Protein AF-A0A2N8ZIA7-F1 (afdb_monomer_lite)

Secondary structure (DSSP, 8-state):
-----TTSSHHHHHHTT--TTTS-PPPHHHHHHHS-HHHHHHHHGGGS-HHHHHHHHHS-HHHHHHHH-

Foldseek 3Di:
DDDDPPPDCPVVCVVVVPDVVVPDDQDPVRVLVPQDLVSLLVVCVVPDDPVVSVVSVVDDSVVNVVVVD

Structure (mmCIF, N/CA/C/O backbone):
data_AF-A0A2N8ZIA7-F1
#
_entry.id   AF-A0A2N8ZIA7-F1
#
loop_
_atom_site.group_PDB
_atom_site.id
_atom_site.type_symbol
_atom_site.label_atom_id
_atom_site.label_alt_id
_atom_site.label_comp_id
_atom_site.label_asym_id
_atom_site.label_entity_id
_atom_site.label_seq_id
_atom_site.pdbx_PDB_ins_code
_atom_site.Cartn_x
_atom_site.Cartn_y
_atom_site.Cartn_z
_atom_site.occupancy
_atom_site.B_iso_or_equiv
_atom_site.auth_seq_id
_atom_site.auth_comp_id
_atom_site.auth_asym_id
_atom_site.auth_atom_id
_atom_site.pdbx_PDB_model_num
ATOM 1 N N . MET A 1 1 ? 25.833 2.479 10.103 1.00 35.16 1 MET A N 1
ATOM 2 C CA . MET A 1 1 ? 25.891 2.793 8.660 1.00 35.16 1 MET A CA 1
ATOM 3 C C . MET A 1 1 ? 25.073 1.733 7.946 1.00 35.16 1 MET A C 1
ATOM 5 O O . MET A 1 1 ? 25.506 0.592 7.908 1.00 35.16 1 MET A O 1
ATOM 9 N N . SER A 1 2 ? 23.845 2.057 7.532 1.00 40.47 2 SER A N 1
ATOM 10 C CA . SER A 1 2 ? 22.969 1.086 6.866 1.00 40.47 2 SER A CA 1
ATOM 11 C C . SER A 1 2 ? 23.401 0.990 5.406 1.00 40.47 2 SER A C 1
ATOM 13 O O . SER A 1 2 ? 23.248 1.954 4.658 1.00 40.47 2 SER A O 1
ATOM 15 N N . GLY A 1 3 ? 24.048 -0.120 5.054 1.00 41.09 3 GLY A N 1
ATOM 16 C CA . GLY A 1 3 ? 24.505 -0.404 3.699 1.00 41.09 3 GLY A CA 1
ATOM 17 C C . GLY A 1 3 ? 23.311 -0.577 2.770 1.00 41.09 3 GLY A C 1
ATOM 18 O O . GLY A 1 3 ? 22.447 -1.421 2.997 1.00 41.09 3 GLY A O 1
ATOM 19 N N . ASP A 1 4 ? 23.267 0.262 1.744 1.00 47.81 4 ASP A N 1
ATOM 20 C CA . ASP A 1 4 ? 22.264 0.265 0.691 1.00 47.81 4 ASP A CA 1
ATOM 21 C C . ASP A 1 4 ? 22.375 -1.044 -0.113 1.00 47.81 4 ASP A C 1
ATOM 23 O O . ASP A 1 4 ? 23.303 -1.246 -0.895 1.00 47.81 4 ASP A O 1
ATOM 27 N N . ASN A 1 5 ? 21.439 -1.969 0.107 1.00 50.81 5 ASN A N 1
ATOM 28 C CA . ASN A 1 5 ? 21.403 -3.313 -0.484 1.00 50.81 5 ASN A CA 1
ATOM 29 C C . ASN A 1 5 ? 20.937 -3.294 -1.964 1.00 50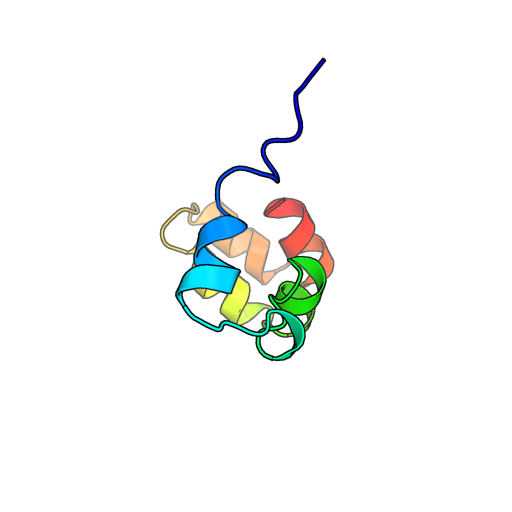.81 5 ASN A C 1
ATOM 31 O O . ASN A 1 5 ? 20.251 -4.201 -2.431 1.00 50.81 5 ASN A O 1
ATOM 35 N N . ARG A 1 6 ? 21.260 -2.231 -2.712 1.00 52.62 6 ARG A N 1
ATOM 36 C CA . ARG A 1 6 ? 20.786 -1.971 -4.086 1.00 52.62 6 ARG A CA 1
ATOM 37 C C . ARG A 1 6 ? 21.528 -2.743 -5.185 1.00 52.62 6 ARG A C 1
ATOM 39 O O . ARG A 1 6 ? 21.142 -2.630 -6.339 1.00 52.62 6 ARG A O 1
ATOM 46 N N . SER A 1 7 ? 22.557 -3.529 -4.856 1.00 56.66 7 SER A N 1
ATOM 47 C CA . SER A 1 7 ? 23.521 -4.052 -5.844 1.00 56.66 7 SER A CA 1
ATOM 48 C C . SER A 1 7 ? 23.571 -5.581 -6.009 1.00 56.66 7 SER A C 1
ATOM 50 O O . SER A 1 7 ? 24.492 -6.087 -6.645 1.00 56.66 7 SER A O 1
ATOM 52 N N . THR A 1 8 ? 22.647 -6.367 -5.458 1.00 58.75 8 THR A N 1
ATOM 53 C CA . THR A 1 8 ? 22.837 -7.836 -5.432 1.00 58.75 8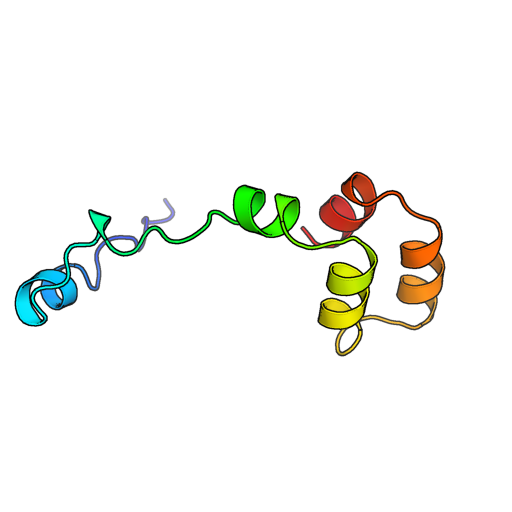 THR A CA 1
ATOM 54 C C . THR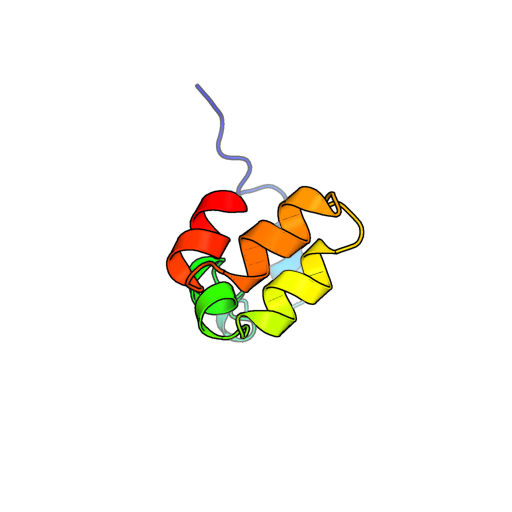 A 1 8 ? 22.416 -8.587 -6.699 1.00 58.75 8 THR A C 1
ATOM 56 O O . THR A 1 8 ? 22.769 -9.753 -6.831 1.00 58.75 8 THR A O 1
ATOM 59 N N . HIS A 1 9 ? 21.711 -7.961 -7.652 1.00 63.97 9 HIS A N 1
ATOM 60 C CA . HIS A 1 9 ? 21.089 -8.701 -8.769 1.00 63.97 9 HIS A CA 1
ATOM 61 C C . HIS A 1 9 ? 21.248 -8.067 -10.159 1.00 63.97 9 HIS A C 1
ATOM 63 O O . HIS A 1 9 ? 20.652 -8.556 -11.114 1.00 63.97 9 HIS A O 1
ATOM 69 N N . GLU A 1 10 ? 22.059 -7.015 -10.307 1.00 64.56 10 GLU A N 1
ATOM 70 C CA . GLU A 1 10 ? 22.266 -6.333 -11.601 1.00 64.56 10 GLU A CA 1
ATOM 71 C C . GLU A 1 10 ? 22.763 -7.283 -12.711 1.00 64.56 10 GLU A C 1
ATOM 73 O O . GLU A 1 10 ? 22.383 -7.150 -13.874 1.00 64.56 10 GLU A O 1
ATOM 78 N N . PHE A 1 11 ? 23.531 -8.316 -12.344 1.00 69.12 11 PHE A N 1
ATOM 79 C CA . PHE A 1 11 ? 24.018 -9.337 -13.277 1.00 69.12 11 PHE A CA 1
ATOM 80 C C . PHE A 1 11 ? 22.888 -10.111 -13.986 1.00 69.12 11 PHE A C 1
ATOM 82 O O . PHE A 1 11 ? 23.070 -10.567 -15.115 1.00 69.12 11 PHE A O 1
ATOM 89 N N . LEU A 1 12 ? 21.710 -10.240 -13.359 1.00 67.12 12 LEU A N 1
ATOM 90 C CA . LEU A 1 12 ? 20.563 -10.933 -13.950 1.00 67.12 12 LEU A CA 1
ATOM 91 C C . LEU A 1 12 ? 19.944 -10.139 -15.100 1.00 67.12 12 LEU A C 1
ATOM 93 O O . LEU A 1 12 ? 19.452 -10.745 -16.048 1.00 67.12 12 LEU A O 1
ATOM 97 N N . TYR A 1 13 ? 19.993 -8.803 -15.059 1.00 65.94 13 TYR A N 1
ATOM 98 C CA . TYR A 1 13 ? 19.469 -7.983 -16.153 1.00 65.94 13 TYR A CA 1
ATOM 99 C C . TYR A 1 13 ? 20.293 -8.169 -17.428 1.00 65.94 13 TYR A C 1
ATOM 101 O O . TYR A 1 13 ? 19.726 -8.311 -18.509 1.00 65.94 13 TYR A O 1
ATOM 109 N N . GLN A 1 14 ? 21.619 -8.262 -17.296 1.00 67.62 14 GLN A N 1
ATOM 110 C CA . GLN A 1 14 ? 22.520 -8.529 -18.419 1.00 67.62 14 GLN A CA 1
ATOM 111 C C . GLN A 1 14 ? 22.358 -9.957 -18.956 1.00 67.62 14 GLN A C 1
ATOM 113 O O . GLN A 1 14 ? 22.262 -10.147 -20.166 1.00 67.62 14 GLN A O 1
ATOM 118 N N . ALA A 1 15 ? 22.273 -10.957 -18.070 1.00 73.00 15 ALA A N 1
ATOM 119 C CA . ALA A 1 15 ? 22.135 -12.364 -18.456 1.00 73.00 15 ALA A CA 1
ATOM 120 C C . ALA A 1 15 ? 20.808 -12.674 -19.172 1.00 73.00 15 ALA A C 1
ATOM 122 O O . ALA A 1 15 ? 20.752 -13.569 -20.011 1.00 73.00 15 ALA A O 1
ATOM 123 N N . LEU A 1 16 ? 19.745 -11.935 -18.848 1.00 73.69 16 LEU A N 1
ATOM 124 C CA . LEU A 1 16 ? 18.407 -12.123 -19.412 1.00 73.69 16 LEU A CA 1
ATOM 125 C C . LEU A 1 16 ? 18.082 -11.116 -20.530 1.00 73.69 16 LEU A C 1
ATOM 127 O O . LEU A 1 16 ? 16.937 -11.057 -20.971 1.00 73.69 16 LEU A O 1
ATOM 131 N N . ALA A 1 17 ? 19.070 -10.329 -20.985 1.00 72.12 17 ALA A N 1
ATOM 132 C CA . ALA A 1 17 ? 18.904 -9.261 -21.977 1.00 72.12 17 ALA A CA 1
ATOM 133 C C . ALA A 1 17 ? 17.742 -8.299 -21.648 1.00 72.12 17 ALA A C 1
ATOM 135 O O . ALA A 1 17 ? 17.052 -7.795 -22.537 1.00 72.12 17 ALA A O 1
ATOM 136 N N . PHE A 1 18 ? 17.510 -8.051 -20.357 1.00 68.88 18 PHE A N 1
ATOM 137 C CA . PHE A 1 18 ? 16.492 -7.118 -19.900 1.00 68.88 18 PHE A CA 1
ATOM 138 C C . PHE A 1 18 ? 17.001 -5.691 -20.040 1.00 68.88 18 PHE A C 1
ATOM 140 O O . PHE A 1 18 ? 17.907 -5.262 -19.326 1.00 68.88 18 PHE A O 1
ATOM 147 N N . ASP A 1 19 ? 16.350 -4.924 -20.905 1.00 69.25 19 ASP A N 1
ATOM 148 C CA . ASP A 1 19 ? 16.486 -3.478 -20.894 1.00 69.25 19 ASP A CA 1
ATOM 149 C C . ASP A 1 19 ? 15.613 -2.906 -19.769 1.00 69.25 19 ASP A C 1
ATOM 151 O O . ASP A 1 19 ? 14.382 -2.867 -19.848 1.00 69.25 19 ASP A O 1
ATOM 155 N N . THR A 1 20 ? 16.248 -2.466 -18.685 1.00 63.78 20 THR A N 1
ATOM 156 C CA . THR A 1 20 ? 15.554 -1.861 -17.541 1.00 63.78 20 THR A CA 1
ATOM 157 C C . THR A 1 20 ? 14.815 -0.574 -17.923 1.00 63.78 20 THR A C 1
ATOM 159 O O . THR A 1 20 ? 13.852 -0.209 -17.243 1.00 63.78 20 THR A O 1
ATOM 162 N N . ALA A 1 21 ? 15.172 0.076 -19.040 1.00 66.56 21 ALA A N 1
ATOM 163 C CA . ALA A 1 21 ? 14.431 1.213 -19.580 1.00 66.56 21 ALA A C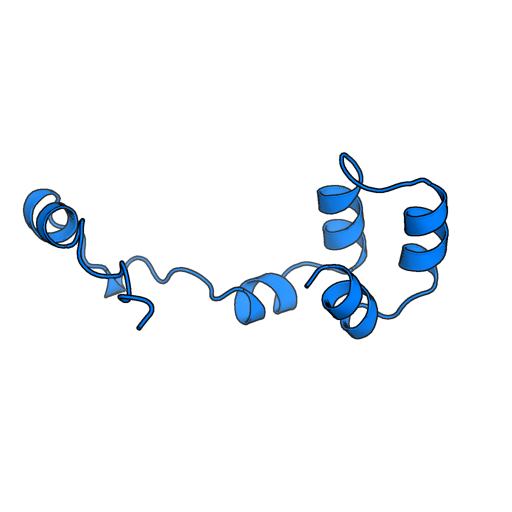A 1
ATOM 164 C C . ALA A 1 21 ? 13.059 0.808 -20.149 1.00 66.56 21 ALA A C 1
ATOM 166 O O . ALA A 1 21 ? 12.128 1.617 -20.123 1.00 66.56 21 ALA A O 1
ATOM 167 N N . GLN A 1 22 ? 12.896 -0.444 -20.595 1.00 67.94 22 GLN A N 1
ATOM 168 C CA . GLN A 1 22 ? 11.619 -0.981 -21.085 1.00 67.94 22 GLN A CA 1
ATOM 169 C C . GLN A 1 22 ? 10.660 -1.342 -19.946 1.00 67.94 22 GLN A C 1
ATOM 171 O O . GLN A 1 22 ? 9.444 -1.361 -20.135 1.00 67.94 22 GLN A O 1
ATOM 176 N N . TYR A 1 23 ? 11.186 -1.557 -18.738 1.00 63.53 23 TYR A N 1
ATOM 177 C CA . TYR A 1 23 ? 10.410 -1.942 -17.563 1.00 63.53 23 TYR A CA 1
ATOM 178 C C . TYR A 1 23 ? 10.533 -0.887 -16.469 1.00 63.53 23 TYR A C 1
ATOM 180 O O . TYR A 1 23 ? 11.194 -1.067 -15.444 1.00 63.53 23 TYR A O 1
ATOM 188 N N . ARG A 1 24 ? 9.840 0.238 -16.660 1.00 65.50 24 ARG A N 1
ATOM 189 C CA . ARG A 1 24 ? 9.745 1.264 -15.620 1.00 65.50 24 ARG A CA 1
ATOM 190 C C . ARG A 1 24 ? 8.938 0.729 -14.437 1.00 65.50 24 ARG A C 1
ATOM 192 O O . ARG A 1 24 ? 7.710 0.667 -14.492 1.00 65.50 24 ARG A O 1
ATOM 199 N N . ARG A 1 25 ? 9.617 0.400 -13.335 1.00 69.50 25 ARG A N 1
ATOM 200 C CA . ARG A 1 25 ? 8.942 0.119 -12.062 1.00 69.50 25 ARG A CA 1
ATOM 201 C C . ARG A 1 25 ? 8.228 1.392 -11.589 1.00 69.50 25 ARG A C 1
ATOM 203 O O . ARG A 1 25 ? 8.876 2.439 -11.490 1.00 69.50 25 ARG A O 1
ATOM 210 N N . PRO A 1 26 ? 6.914 1.354 -11.318 1.00 73.50 26 PRO A N 1
ATOM 211 C CA . PRO A 1 26 ? 6.243 2.497 -10.724 1.00 73.50 26 PRO A CA 1
ATOM 212 C C . PRO A 1 26 ? 6.844 2.765 -9.340 1.00 73.50 26 PRO A C 1
ATOM 214 O O . PRO A 1 26 ? 7.057 1.844 -8.555 1.00 73.50 26 PRO A O 1
ATOM 217 N N . THR A 1 27 ? 7.116 4.032 -9.028 1.00 83.00 27 THR A N 1
ATOM 218 C CA . THR A 1 27 ? 7.391 4.437 -7.645 1.00 83.00 27 THR A CA 1
ATOM 219 C C . THR A 1 27 ? 6.123 4.280 -6.811 1.00 83.00 27 THR A C 1
ATOM 221 O O . THR A 1 27 ? 5.021 4.395 -7.360 1.00 83.00 27 THR A O 1
ATOM 224 N N . THR A 1 28 ? 6.265 4.097 -5.496 1.00 81.38 28 THR A N 1
ATOM 225 C CA . THR A 1 28 ? 5.140 4.072 -4.546 1.00 81.38 28 THR A CA 1
ATOM 226 C C . THR A 1 28 ? 4.206 5.263 -4.766 1.00 81.38 28 THR A C 1
ATOM 228 O O . THR A 1 28 ? 3.009 5.078 -4.956 1.00 81.38 28 THR A O 1
ATOM 231 N N . ASP A 1 29 ? 4.756 6.469 -4.914 1.00 82.25 29 ASP A N 1
ATOM 232 C CA . ASP A 1 29 ? 3.989 7.678 -5.230 1.00 82.25 29 ASP A CA 1
ATOM 233 C C . ASP A 1 29 ? 3.226 7.590 -6.556 1.00 82.25 29 ASP A C 1
ATOM 235 O O . ASP A 1 29 ? 2.061 7.984 -6.641 1.00 82.25 29 ASP A O 1
ATOM 239 N N . SER A 1 30 ? 3.870 7.099 -7.619 1.00 83.31 30 SER A N 1
ATOM 240 C CA . SER A 1 30 ? 3.231 6.977 -8.934 1.00 83.31 30 SER A CA 1
ATOM 241 C C . SER A 1 30 ? 2.122 5.925 -8.938 1.00 83.31 30 SER A C 1
ATOM 243 O O . SER A 1 30 ? 1.096 6.122 -9.591 1.00 83.31 30 SER A O 1
ATOM 245 N N . LEU A 1 31 ? 2.302 4.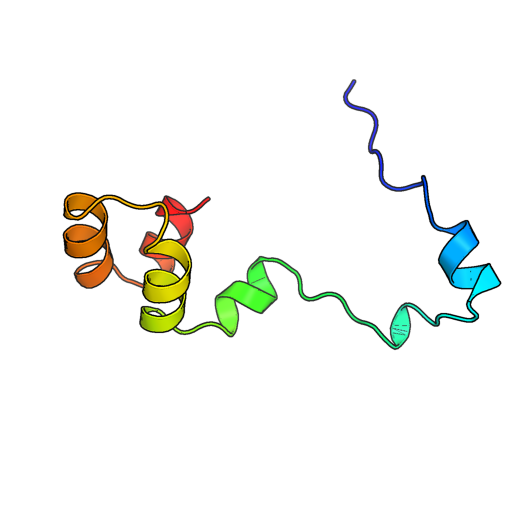849 -8.170 1.00 84.00 31 LEU A N 1
ATOM 246 C CA . LEU A 1 31 ? 1.318 3.795 -7.983 1.00 84.00 31 LEU A CA 1
ATOM 247 C C . LEU A 1 31 ? 0.125 4.329 -7.185 1.00 84.00 31 LEU A C 1
ATOM 249 O O . LEU A 1 31 ? -1.007 4.278 -7.661 1.00 84.00 31 LEU A O 1
ATOM 253 N N . ILE A 1 32 ? 0.380 4.947 -6.031 1.00 86.75 32 ILE A N 1
ATOM 254 C CA . ILE A 1 32 ? -0.645 5.548 -5.173 1.00 86.75 32 ILE A CA 1
ATOM 255 C C . ILE A 1 32 ? -1.447 6.603 -5.933 1.00 86.75 32 ILE A C 1
ATOM 257 O O . ILE A 1 32 ? -2.666 6.662 -5.791 1.00 86.75 32 ILE A O 1
ATOM 261 N N . LYS A 1 33 ? -0.819 7.419 -6.789 1.00 86.94 33 LYS A N 1
ATOM 262 C CA . LYS A 1 33 ? -1.539 8.387 -7.634 1.00 86.94 33 LYS A CA 1
ATOM 263 C C . LYS A 1 33 ? -2.562 7.712 -8.552 1.00 86.94 33 LYS A C 1
ATOM 265 O O . LYS A 1 33 ? -3.653 8.257 -8.701 1.00 86.94 33 LYS A O 1
ATOM 270 N N . ARG A 1 34 ? -2.252 6.529 -9.093 1.00 88.38 34 ARG A N 1
ATOM 271 C CA . ARG A 1 34 ? -3.108 5.777 -10.028 1.00 88.38 34 ARG A CA 1
ATOM 272 C C . ARG A 1 34 ? -4.205 4.954 -9.349 1.00 88.38 34 ARG A C 1
ATOM 274 O O . ARG A 1 34 ? -5.257 4.771 -9.948 1.00 88.38 34 ARG A O 1
ATOM 281 N N . ILE A 1 35 ? -3.997 4.485 -8.119 1.00 89.94 35 ILE A N 1
ATOM 282 C CA . ILE A 1 35 ? -4.999 3.681 -7.400 1.00 89.94 35 ILE A CA 1
ATOM 283 C C . ILE A 1 35 ? -6.078 4.596 -6.801 1.00 89.94 35 ILE A C 1
ATOM 285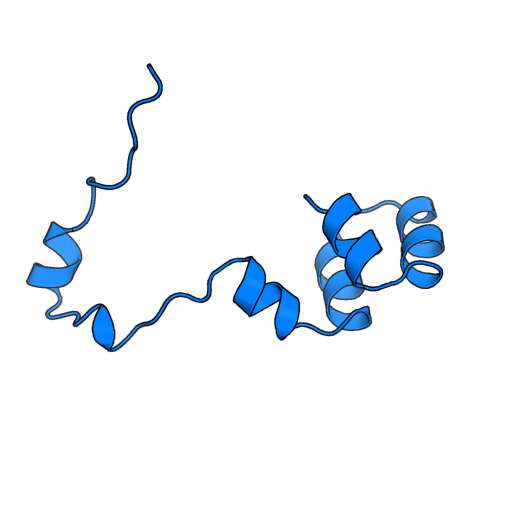 O O . ILE A 1 35 ? -5.772 5.588 -6.143 1.00 89.94 35 ILE A O 1
ATOM 289 N N . GLY A 1 36 ? -7.358 4.299 -7.027 1.00 92.06 36 GLY A N 1
ATOM 290 C CA . GLY A 1 36 ? -8.469 5.039 -6.416 1.00 92.06 36 GLY A CA 1
ATOM 291 C C . GLY A 1 36 ? -8.538 4.859 -4.893 1.00 92.06 36 GLY A C 1
ATOM 292 O O . GLY A 1 36 ? -7.984 3.912 -4.349 1.00 92.06 36 GLY A O 1
ATOM 293 N N . LYS A 1 37 ? -9.253 5.744 -4.185 1.00 93.62 37 LYS A N 1
ATOM 294 C CA . LYS A 1 37 ? -9.441 5.616 -2.725 1.00 93.62 37 LYS A CA 1
ATOM 295 C C . LYS A 1 37 ? -10.062 4.264 -2.348 1.00 93.62 37 LYS A C 1
ATOM 297 O O . LYS A 1 37 ? -9.529 3.590 -1.482 1.00 93.62 37 LYS A O 1
ATOM 302 N N . ASN A 1 38 ? -11.149 3.871 -3.010 1.00 93.56 38 ASN A N 1
ATOM 303 C CA . ASN A 1 38 ? -11.845 2.621 -2.689 1.00 93.56 38 ASN A CA 1
ATOM 304 C C . ASN A 1 38 ? -10.956 1.404 -2.965 1.00 93.56 38 ASN A C 1
ATOM 306 O O . ASN A 1 38 ? -10.818 0.553 -2.105 1.00 93.56 38 ASN A O 1
ATOM 310 N N . ALA A 1 39 ? -10.235 1.407 -4.090 1.00 94.19 39 ALA A N 1
ATOM 311 C CA . ALA A 1 39 ? -9.277 0.349 -4.394 1.00 94.19 39 ALA A CA 1
ATOM 312 C C . ALA A 1 39 ? -8.140 0.255 -3.356 1.00 94.19 39 ALA A C 1
ATOM 314 O O . ALA A 1 39 ? -7.706 -0.845 -3.038 1.00 94.19 39 ALA A O 1
ATOM 315 N N . LEU A 1 40 ? -7.670 1.382 -2.798 1.00 91.62 40 LEU A N 1
ATOM 316 C CA . LEU A 1 40 ? -6.718 1.352 -1.679 1.00 91.62 40 LEU A CA 1
ATOM 317 C C . LEU A 1 40 ? -7.330 0.676 -0.446 1.00 91.62 40 LEU A C 1
ATOM 319 O O . LEU A 1 40 ? -6.673 -0.174 0.143 1.00 91.62 40 LEU A O 1
ATOM 323 N N . ILE A 1 41 ? -8.574 1.021 -0.094 1.00 92.44 41 ILE A N 1
ATOM 324 C CA . ILE A 1 41 ? -9.303 0.422 1.035 1.00 92.44 41 ILE A CA 1
ATOM 325 C C . ILE A 1 41 ? -9.453 -1.090 0.835 1.00 92.44 41 ILE A C 1
ATOM 327 O O . ILE A 1 41 ? -9.076 -1.853 1.723 1.00 92.44 41 ILE A O 1
ATOM 331 N N . ASP A 1 42 ? -9.910 -1.519 -0.342 1.00 94.00 42 ASP A N 1
ATOM 332 C CA . ASP A 1 42 ? -10.146 -2.928 -0.674 1.00 94.00 42 ASP A CA 1
ATOM 333 C C . ASP A 1 42 ? -8.864 -3.767 -0.575 1.00 94.00 42 ASP A C 1
ATOM 335 O O . ASP A 1 42 ? -8.878 -4.864 -0.020 1.00 94.00 42 ASP A O 1
ATOM 339 N N . ILE A 1 43 ? -7.732 -3.237 -1.057 1.00 90.94 43 ILE A N 1
ATOM 340 C CA . ILE A 1 43 ? -6.425 -3.915 -0.985 1.00 90.94 43 ILE A CA 1
ATOM 341 C C . ILE A 1 43 ? -5.965 -4.080 0.469 1.00 90.94 43 ILE A C 1
ATOM 343 O O . ILE A 1 43 ? -5.334 -5.078 0.812 1.00 90.94 43 ILE A O 1
ATOM 347 N N . THR A 1 44 ? -6.264 -3.107 1.328 1.00 89.19 44 THR A N 1
ATOM 348 C CA . THR A 1 44 ? -5.839 -3.106 2.737 1.00 89.19 44 THR A CA 1
ATOM 349 C C . THR A 1 44 ? -6.802 -3.835 3.672 1.00 89.19 44 THR A C 1
ATOM 351 O O . THR A 1 44 ? -6.411 -4.196 4.780 1.00 89.19 44 THR A O 1
ATOM 354 N N . LEU A 1 45 ? -8.032 -4.103 3.229 1.00 89.12 45 LEU A N 1
ATOM 355 C CA . LEU A 1 45 ? -9.086 -4.760 4.004 1.00 89.12 45 LEU A CA 1
ATOM 356 C C . LEU A 1 45 ? -8.635 -6.049 4.723 1.00 89.12 45 LEU A C 1
ATOM 358 O O . LEU A 1 45 ? -8.976 -6.199 5.894 1.00 89.12 45 LEU A O 1
ATOM 362 N N . PRO A 1 46 ? -7.844 -6.959 4.109 1.00 91.81 46 PRO A N 1
ATOM 363 C CA . PRO A 1 46 ? -7.481 -8.227 4.747 1.00 91.81 46 PRO A CA 1
ATOM 364 C C . PRO A 1 46 ? -6.606 -8.093 6.000 1.00 91.81 46 PRO A C 1
ATOM 366 O O . PRO A 1 46 ? -6.465 -9.059 6.745 1.00 91.81 46 PRO A O 1
ATOM 369 N N . VAL A 1 47 ? -5.981 -6.932 6.214 1.00 90.06 47 VAL A N 1
ATOM 370 C CA . VAL A 1 47 ? -5.003 -6.711 7.294 1.00 90.06 47 VAL A CA 1
ATOM 371 C C . VAL A 1 47 ? -5.409 -5.599 8.263 1.00 90.06 47 VAL A C 1
ATOM 373 O O . VAL A 1 47 ? -4.670 -5.313 9.203 1.00 90.06 47 VAL A O 1
ATOM 376 N N . MET A 1 48 ? -6.567 -4.970 8.052 1.00 91.19 48 MET A N 1
ATOM 377 C CA . MET A 1 48 ? -7.034 -3.823 8.834 1.00 91.19 48 MET A CA 1
ATOM 378 C C . MET A 1 48 ? -8.268 -4.166 9.674 1.00 91.19 48 MET A C 1
ATOM 380 O O . MET A 1 48 ? -9.033 -5.071 9.351 1.00 91.19 48 MET A O 1
ATOM 384 N N . SER A 1 49 ? -8.476 -3.429 10.769 1.00 91.19 49 SER A N 1
ATOM 385 C CA . SER A 1 49 ? -9.644 -3.599 11.638 1.00 91.19 49 SER A CA 1
ATOM 386 C C . SER A 1 49 ? -10.911 -2.968 11.049 1.00 91.19 49 SER A C 1
ATOM 388 O O . SER A 1 49 ? -10.871 -2.064 10.215 1.00 91.19 49 SER A O 1
ATOM 390 N N . GLU A 1 50 ? -12.072 -3.364 11.563 1.00 88.62 50 GLU A N 1
ATOM 391 C CA . GLU A 1 50 ? -13.347 -2.736 11.198 1.00 88.62 50 GLU A CA 1
ATOM 392 C C . GLU A 1 50 ? -13.409 -1.250 11.609 1.00 88.62 50 GLU A C 1
ATOM 394 O O . GLU A 1 50 ? -13.929 -0.408 10.878 1.00 88.62 50 GLU A O 1
ATOM 399 N N . THR A 1 51 ? -12.788 -0.885 12.736 1.00 89.38 51 THR A N 1
ATOM 400 C CA . THR A 1 51 ? -12.650 0.518 13.173 1.00 89.38 51 THR A CA 1
ATOM 401 C C . THR A 1 51 ? -11.786 1.346 12.221 1.00 89.38 51 THR A C 1
ATOM 403 O O . THR A 1 51 ? -12.069 2.524 11.973 1.00 89.38 51 THR A O 1
ATOM 406 N N . TRP A 1 52 ? -10.757 0.724 11.643 1.00 92.19 52 TRP A N 1
ATOM 407 C CA . TRP A 1 52 ? -9.944 1.327 10.598 1.00 92.19 52 TRP A CA 1
ATOM 408 C C . TRP A 1 52 ? -10.771 1.556 9.334 1.00 92.19 52 TRP A C 1
ATOM 410 O O . TRP A 1 52 ? -10.719 2.647 8.773 1.00 92.19 52 TRP A O 1
ATOM 420 N N . LEU A 1 53 ? -11.599 0.584 8.937 1.00 90.88 53 LEU A N 1
ATOM 421 C CA . LEU A 1 53 ? -12.453 0.678 7.751 1.00 90.88 53 LEU A CA 1
ATOM 422 C C . LEU A 1 53 ? -13.436 1.855 7.842 1.00 90.88 53 LEU A C 1
ATOM 424 O O . LEU A 1 53 ? -13.537 2.656 6.910 1.00 90.88 53 LEU A O 1
ATOM 428 N N . GLN A 1 54 ? -14.101 2.016 8.989 1.00 90.31 54 GLN A N 1
ATOM 429 C CA . GLN A 1 54 ? -14.996 3.154 9.242 1.00 90.31 54 GLN A CA 1
ATOM 430 C C . GLN A 1 54 ? -14.255 4.494 9.123 1.00 90.31 54 GLN A C 1
ATOM 432 O O . GLN A 1 54 ? -14.723 5.428 8.466 1.00 90.31 54 GLN A O 1
ATOM 437 N N . SER A 1 55 ? -13.045 4.565 9.684 1.00 89.25 55 SER A N 1
ATOM 438 C CA . SER A 1 55 ? -12.187 5.747 9.578 1.00 89.25 55 SER A CA 1
ATOM 439 C C . SER A 1 55 ? -11.779 6.007 8.121 1.00 89.25 55 SER A C 1
ATOM 441 O O . SER A 1 55 ? -11.929 7.124 7.624 1.00 89.25 55 SER A O 1
ATOM 443 N N . ALA A 1 56 ? -11.357 4.978 7.386 1.00 90.62 56 ALA A N 1
ATOM 444 C CA . ALA A 1 56 ? -10.900 5.066 6.001 1.00 90.62 56 ALA A CA 1
ATOM 445 C C . ALA A 1 56 ? -11.977 5.604 5.043 1.00 90.62 56 ALA A C 1
ATOM 447 O O . ALA A 1 56 ? -11.677 6.409 4.152 1.00 90.62 56 ALA A O 1
ATOM 448 N N . HIS A 1 57 ? -13.246 5.238 5.248 1.00 90.12 57 HIS A N 1
ATOM 449 C CA . HIS A 1 57 ? -14.354 5.767 4.450 1.00 90.12 57 HIS A CA 1
ATOM 450 C C . HIS A 1 57 ? -14.582 7.270 4.658 1.00 90.12 57 HIS A C 1
ATOM 452 O O . HIS A 1 57 ? -14.910 7.958 3.688 1.00 90.12 57 HIS A O 1
ATOM 458 N N . SER A 1 58 ? -14.314 7.809 5.848 1.00 91.88 58 SER A N 1
ATOM 459 C CA . SER A 1 58 ? -14.442 9.247 6.132 1.00 91.88 58 SER A CA 1
ATOM 460 C C . SER A 1 58 ? -13.250 10.099 5.659 1.00 91.88 58 SER A C 1
ATOM 462 O O . SER A 1 58 ? -13.395 11.300 5.436 1.00 91.88 58 SER A O 1
ATOM 464 N N . LEU A 1 59 ? -12.080 9.489 5.439 1.00 92.31 59 LEU A N 1
ATOM 465 C CA . LEU A 1 59 ? -10.838 10.199 5.113 1.00 92.31 59 LEU A CA 1
ATOM 466 C C . LEU A 1 59 ? -10.694 10.555 3.626 1.00 92.31 59 LEU A C 1
ATOM 468 O O . LEU A 1 59 ? -11.179 9.858 2.731 1.00 92.31 59 LEU A O 1
ATOM 472 N N . LYS A 1 60 ? -9.954 11.627 3.323 1.00 93.69 60 LYS A N 1
ATOM 473 C CA . LYS A 1 60 ? -9.488 11.891 1.952 1.00 93.69 60 LYS A CA 1
ATOM 474 C C . LYS A 1 60 ? -8.391 10.892 1.583 1.00 93.69 60 LYS A C 1
ATOM 476 O O . LYS A 1 60 ? -7.655 10.419 2.442 1.00 93.69 60 LYS A O 1
ATOM 481 N N . LYS A 1 61 ? -8.222 10.619 0.284 1.00 91.75 61 LYS A N 1
ATOM 482 C CA . LYS A 1 61 ? -7.183 9.700 -0.221 1.00 91.75 61 LYS A CA 1
ATOM 483 C C . LYS A 1 61 ? -5.777 10.054 0.287 1.00 91.75 61 LYS A C 1
ATOM 485 O O . LYS A 1 61 ? -5.021 9.159 0.633 1.00 91.75 61 LYS A O 1
ATOM 490 N N . SER A 1 62 ? -5.431 11.341 0.338 1.00 90.19 62 SER A N 1
ATOM 491 C CA . SER A 1 62 ? -4.131 11.805 0.842 1.00 90.19 62 SER A CA 1
ATOM 492 C C . SER A 1 62 ? -3.892 11.431 2.303 1.00 90.19 62 SER A C 1
ATOM 494 O O . SER A 1 62 ? -2.772 11.098 2.668 1.00 90.19 62 SER A O 1
ATOM 496 N N . ASP A 1 63 ? -4.937 11.483 3.125 1.00 91.19 63 ASP A N 1
ATOM 497 C CA . ASP A 1 63 ? -4.846 11.188 4.554 1.00 91.19 63 ASP A CA 1
ATOM 498 C C . ASP A 1 63 ? -4.897 9.679 4.801 1.00 91.19 63 ASP A C 1
ATOM 500 O O . ASP A 1 63 ? -4.163 9.173 5.641 1.00 91.19 63 ASP A O 1
ATOM 504 N N . LEU A 1 64 ? -5.661 8.946 3.983 1.00 90.81 64 LEU A N 1
ATOM 505 C CA . LEU A 1 64 ? -5.632 7.485 3.947 1.00 90.81 64 LEU A CA 1
ATOM 506 C C . LEU A 1 64 ? -4.225 6.955 3.635 1.00 90.81 64 LEU A C 1
ATOM 508 O O . LEU A 1 64 ? -3.750 6.045 4.299 1.00 90.81 64 LEU A O 1
ATOM 512 N N . VAL A 1 65 ? -3.534 7.550 2.659 1.00 88.81 65 VAL A N 1
ATOM 513 C CA . VAL A 1 65 ? -2.157 7.169 2.303 1.00 88.81 65 VAL A CA 1
ATOM 514 C C . VAL A 1 65 ? -1.185 7.395 3.459 1.00 88.81 65 VAL A C 1
ATOM 516 O O . VAL A 1 65 ? -0.336 6.546 3.693 1.00 88.81 65 VAL A O 1
ATOM 519 N N . LYS A 1 66 ? -1.316 8.502 4.201 1.00 89.12 66 LYS A N 1
ATOM 520 C CA . LYS A 1 66 ? -0.473 8.772 5.380 1.00 89.12 66 LYS A CA 1
ATOM 521 C C . LYS A 1 66 ? -0.688 7.768 6.506 1.00 89.12 66 LYS A C 1
ATOM 523 O O . LYS A 1 66 ? 0.215 7.559 7.295 1.00 89.12 66 LYS A O 1
ATOM 528 N N . LEU A 1 67 ? -1.883 7.197 6.601 1.00 83.50 67 LEU A N 1
ATOM 529 C CA . LEU A 1 67 ? -2.224 6.208 7.618 1.00 83.50 67 LEU A CA 1
ATOM 530 C C . LEU A 1 67 ? -1.673 4.812 7.255 1.00 83.50 67 LEU A C 1
ATOM 532 O O . LEU A 1 67 ? -1.507 3.967 8.125 1.00 83.50 67 LEU A O 1
ATOM 536 N N . LEU A 1 68 ? -1.364 4.584 5.974 1.00 81.38 68 LEU A N 1
ATOM 537 C CA . LEU A 1 68 ? -0.777 3.346 5.452 1.00 81.38 68 LEU A CA 1
ATOM 538 C C . LEU A 1 68 ? 0.761 3.359 5.371 1.00 81.38 68 LEU A C 1
ATOM 540 O O . LEU A 1 68 ? 1.341 2.319 5.059 1.00 81.38 68 LEU A O 1
ATOM 544 N N . ALA A 1 69 ? 1.396 4.515 5.573 1.00 71.50 69 ALA A N 1
ATOM 545 C CA . ALA A 1 69 ? 2.842 4.723 5.474 1.00 71.50 69 ALA A CA 1
ATOM 546 C C . ALA A 1 69 ? 3.482 4.798 6.864 1.00 71.50 69 ALA A C 1
ATOM 548 O O . ALA A 1 69 ? 4.597 4.251 7.010 1.00 71.50 69 ALA A O 1
#

Organism: NCBI:txid1671868

Sequence (69 aa):
MSGDNRSTHEFLYQALAFDTAQYRRPTTDSLIKRIGKNALIDITLPVMSETWLQSAHSLKKSDLVKLLA

pLDDT: mean 78.8, std 15.08, range [35.16, 94.19]

Radius of gyration: 17.53 Å; chains: 1; bounding box: 41×24×35 Å